Protein AF-H1KVY3-F1 (afdb_monomer)

InterPro domains:
  IPR025948 HTH-like domain [PF13276] (39-94)
  IPR050900 Transposase IS3/IS150/IS904 [PTHR46889] (3-120)

Organism: NCBI:txid882800

Sequence (165 aa):
MSANQADFPVTAMARVLGVSKAGYYAWAGREPSARAVADAALLKRIRTVHLGSRQTYGAPRVHADLREQGERHSRKRIARLMREAGLVGASHRRGGPITTRRDQEVRPAPDLVDRNFAAQAAVVTPTILATVLSALLPSVLAPLRPSLAAAGPRTGVTLRTVQMP

Nearest PDB structures (foldseek):
  4beh-assembly1_B  TM=4.501E-01  e=4.386E+00  Homo sapiens

pLDDT: mean 78.37, std 18.47, range [41.91, 97.62]

Solvent-accessible surface area (backbone atoms only — not comparable to full-atom values): 11207 Å² total; per-residue (Å²): 109,82,92,50,53,88,84,41,60,64,66,58,54,20,61,76,69,74,45,54,60,69,59,51,52,59,58,72,68,52,74,78,50,73,64,54,53,51,49,53,54,50,47,52,54,52,48,53,54,26,56,74,49,72,42,38,44,32,49,76,51,50,47,49,55,38,42,75,72,68,48,85,70,59,59,68,58,51,40,49,52,30,55,78,68,70,57,64,32,66,71,86,78,66,80,68,83,78,85,74,80,81,62,85,86,58,79,74,80,79,69,90,76,73,75,83,80,78,71,81,74,81,76,81,73,74,66,72,64,67,67,65,69,77,77,78,77,86,90,88,83,83,88,81,83,87,82,80,89,81,87,85,89,82,82,87,80,92,86,88,80,86,86,83,134

Mean predicted aligned error: 18.38 Å

Foldseek 3Di:
DVVCVVPDPLCVVCVVVVHDPVRVVCVVPDDDDPVRVVLVVVLVLLVVVCVVVVLQDALVVSQVVCVVVVHDDDSVSSNVSCVVVVRDHDDPPDPPPPPDDDDPPDDPDDDPPPDDPDDPDPPPDPPVVVVVVVPDDDDDDDDDDDDDDDDDDDDDDDDDDDDDD

Radius of gyration: 38.08 Å; Cα contacts (8 Å, |Δi|>4): 65; chains: 1; bounding box: 59×84×84 Å

Structure (mmCIF, N/CA/C/O backbone):
data_AF-H1KVY3-F1
#
_entry.id   AF-H1KVY3-F1
#
loop_
_atom_site.group_PDB
_atom_site.id
_atom_site.type_symbol
_atom_site.label_atom_id
_atom_site.label_alt_id
_atom_site.label_comp_id
_atom_site.label_asym_id
_atom_site.label_entity_id
_atom_site.label_seq_id
_atom_site.pdbx_PDB_ins_code
_atom_site.Cartn_x
_atom_site.Cartn_y
_atom_site.Cartn_z
_atom_site.occupancy
_atom_site.B_iso_or_equiv
_atom_site.auth_seq_id
_atom_site.auth_comp_id
_atom_site.auth_asym_id
_atom_site.auth_atom_id
_atom_site.pdbx_PDB_model_num
ATOM 1 N N . MET A 1 1 ? -18.498 -7.453 9.996 1.00 73.75 1 MET A N 1
ATOM 2 C CA . MET A 1 1 ? -19.681 -6.945 10.726 1.00 73.75 1 MET A CA 1
ATOM 3 C C . MET A 1 1 ? -20.229 -5.653 10.121 1.00 73.75 1 MET A C 1
ATOM 5 O O . MET A 1 1 ? -21.439 -5.585 9.989 1.00 73.75 1 MET A O 1
ATOM 9 N N . SER A 1 2 ? -19.411 -4.673 9.700 1.00 77.06 2 SER A N 1
ATOM 10 C CA . SER A 1 2 ? -19.927 -3.387 9.176 1.00 77.06 2 SER A CA 1
ATOM 11 C C . SER A 1 2 ? -20.862 -3.502 7.962 1.00 77.06 2 SER A C 1
ATOM 13 O O . SER A 1 2 ? -21.802 -2.727 7.866 1.00 77.06 2 SER A O 1
ATOM 15 N N . ALA A 1 3 ? -20.652 -4.478 7.072 1.00 84.12 3 ALA A N 1
ATOM 16 C CA . ALA A 1 3 ? -21.494 -4.673 5.887 1.00 84.12 3 ALA A CA 1
ATOM 17 C C . ALA A 1 3 ? -22.947 -5.084 6.207 1.00 84.12 3 ALA A C 1
ATOM 19 O O . ALA A 1 3 ? -23.842 -4.719 5.463 1.00 84.12 3 ALA A O 1
ATOM 20 N N . ASN A 1 4 ? -23.181 -5.783 7.325 1.00 85.69 4 ASN A N 1
ATOM 21 C CA . ASN A 1 4 ? -24.489 -6.358 7.685 1.00 85.69 4 ASN A CA 1
ATOM 22 C C . ASN A 1 4 ? -25.070 -5.735 8.968 1.00 85.69 4 ASN A C 1
ATOM 24 O O . ASN A 1 4 ? -25.982 -6.285 9.582 1.00 85.69 4 ASN A O 1
ATOM 28 N N . GLN A 1 5 ? -24.509 -4.608 9.423 1.00 81.75 5 GLN A N 1
ATOM 29 C CA . GLN A 1 5 ? -24.946 -3.934 10.652 1.00 81.75 5 GLN A CA 1
ATOM 30 C C . GLN A 1 5 ? -26.325 -3.268 10.523 1.00 81.75 5 GLN A C 1
ATOM 32 O O . GLN A 1 5 ? -26.908 -2.903 11.538 1.00 81.75 5 GLN A O 1
ATOM 37 N N . ALA A 1 6 ? -26.806 -3.081 9.289 1.00 84.94 6 ALA A N 1
ATOM 38 C CA . ALA A 1 6 ? -28.143 -2.571 8.996 1.00 84.94 6 ALA A CA 1
ATOM 39 C C . ALA A 1 6 ? -29.219 -3.655 9.174 1.00 84.94 6 ALA A C 1
ATOM 41 O O . ALA A 1 6 ? -30.315 -3.352 9.633 1.00 84.94 6 ALA A O 1
ATOM 42 N N . ASP A 1 7 ? -28.875 -4.910 8.877 1.00 92.50 7 ASP A N 1
ATOM 43 C CA . ASP A 1 7 ? -29.825 -6.026 8.870 1.00 92.50 7 ASP A CA 1
ATOM 44 C C . ASP A 1 7 ? -29.822 -6.811 10.188 1.00 92.50 7 ASP A C 1
ATOM 46 O O . ASP A 1 7 ? -30.833 -7.397 10.572 1.00 92.50 7 ASP A O 1
ATOM 50 N N . PHE A 1 8 ? -28.695 -6.821 10.914 1.00 90.62 8 PHE A N 1
ATOM 51 C CA . PHE A 1 8 ? -28.542 -7.610 12.137 1.00 90.62 8 PHE A CA 1
ATOM 52 C C . PHE A 1 8 ? -27.944 -6.813 13.298 1.00 90.62 8 PHE A C 1
ATOM 54 O O . PHE A 1 8 ? -26.993 -6.044 13.118 1.00 90.62 8 PHE A O 1
ATOM 61 N N . PRO A 1 9 ? -28.402 -7.060 14.542 1.00 91.94 9 PRO A N 1
ATOM 62 C CA . PRO A 1 9 ? -27.811 -6.429 15.707 1.00 91.94 9 PRO A CA 1
ATOM 63 C C . PRO A 1 9 ? -26.379 -6.935 15.935 1.00 91.94 9 PRO A C 1
ATOM 65 O O . PRO A 1 9 ? -26.100 -8.138 15.917 1.00 91.94 9 PRO A O 1
ATOM 68 N N . VAL A 1 10 ? -25.464 -6.007 16.238 1.00 90.25 10 VAL A N 1
ATOM 69 C CA . VAL A 1 10 ? -24.035 -6.292 16.486 1.00 90.25 10 VAL A CA 1
ATOM 70 C C . VAL A 1 10 ? -23.835 -7.336 17.587 1.00 90.25 10 VAL A C 1
ATOM 72 O O . VAL A 1 10 ? -22.912 -8.138 17.513 1.00 90.25 10 VAL A O 1
ATOM 75 N N . THR A 1 11 ? -24.721 -7.386 18.583 1.00 92.12 11 THR A N 1
ATOM 76 C CA . THR A 1 11 ? -24.711 -8.404 19.645 1.00 92.12 11 THR A CA 1
ATOM 77 C C . THR A 1 11 ? -24.918 -9.823 19.119 1.00 92.12 11 THR A C 1
ATOM 79 O O . THR A 1 11 ? -24.246 -10.737 19.593 1.00 92.12 11 THR A O 1
ATOM 82 N N . ALA A 1 12 ? -25.818 -10.021 18.152 1.00 92.94 12 ALA A N 1
ATOM 83 C CA . ALA A 1 12 ? -26.055 -11.328 17.545 1.00 92.94 12 ALA A CA 1
ATOM 84 C C . ALA A 1 12 ? -24.861 -11.745 16.679 1.00 92.94 12 ALA A C 1
ATOM 86 O O . ALA A 1 12 ? -24.336 -12.842 16.849 1.00 92.94 12 ALA A O 1
ATOM 87 N N . MET A 1 13 ? -24.358 -10.836 15.837 1.00 93.75 13 MET A N 1
ATOM 88 C CA . MET A 1 13 ? -23.168 -11.099 15.021 1.00 93.75 13 MET A CA 1
ATOM 89 C C . MET A 1 13 ? -21.933 -11.409 15.877 1.00 93.75 13 MET A C 1
ATOM 91 O O . MET A 1 13 ? -21.177 -12.319 15.554 1.00 93.75 13 MET A O 1
ATOM 95 N N . ALA A 1 14 ? -21.734 -10.676 16.975 1.00 93.00 14 ALA A N 1
ATOM 96 C CA . ALA A 1 14 ? -20.625 -10.883 17.903 1.00 93.00 14 ALA A CA 1
ATOM 97 C C . ALA A 1 14 ? -20.675 -12.268 18.560 1.00 93.00 14 ALA A C 1
ATOM 99 O O . ALA A 1 14 ? -19.656 -12.953 18.603 1.00 93.00 14 ALA A O 1
ATOM 100 N N . ARG A 1 15 ? -21.867 -12.723 18.973 1.00 92.88 15 ARG A N 1
ATOM 101 C CA . ARG A 1 15 ? -22.067 -14.087 19.488 1.00 92.88 15 ARG A CA 1
ATOM 102 C C . ARG A 1 15 ? -21.739 -15.152 18.443 1.00 92.88 15 ARG A C 1
ATOM 104 O O . ARG A 1 15 ? -21.001 -16.075 18.755 1.00 92.88 15 ARG A O 1
ATOM 111 N N . VAL A 1 16 ? -22.240 -15.003 17.214 1.00 94.56 16 VAL A N 1
ATOM 112 C CA . VAL A 1 16 ? -22.004 -15.969 16.123 1.00 94.56 16 VAL A CA 1
ATOM 113 C C . VAL A 1 16 ? -20.523 -16.043 15.740 1.00 94.56 16 VAL A C 1
ATOM 115 O O . VAL A 1 16 ? -20.003 -17.125 15.498 1.00 94.56 16 VAL A O 1
ATOM 118 N N . LEU A 1 17 ? -19.829 -14.902 15.712 1.00 91.69 17 LEU A N 1
ATOM 119 C CA . LEU A 1 17 ? -18.410 -14.816 15.354 1.00 91.69 17 LEU A CA 1
ATOM 120 C C . LEU A 1 17 ? -17.457 -15.079 16.535 1.00 91.69 17 LEU A C 1
ATOM 122 O O . LEU A 1 17 ? -16.244 -15.013 16.352 1.00 91.69 17 LEU A O 1
ATOM 126 N N . GLY A 1 18 ? -17.976 -15.352 17.738 1.00 94.06 18 GLY A N 1
ATOM 127 C CA . GLY A 1 18 ? -17.166 -15.644 18.925 1.00 94.06 18 GLY A CA 1
ATOM 128 C C . GLY A 1 18 ? -16.349 -14.457 19.453 1.00 94.06 18 GLY A C 1
ATOM 129 O O . GLY A 1 18 ? -15.323 -14.656 20.098 1.00 94.06 18 GLY A O 1
ATOM 130 N N . VAL A 1 19 ? -16.774 -13.218 19.183 1.00 94.25 19 VAL A N 1
ATOM 131 C CA . VAL A 1 19 ? -16.074 -11.989 19.604 1.00 94.25 19 VAL A CA 1
ATOM 132 C C . VAL A 1 19 ? -16.911 -11.249 20.645 1.00 94.25 19 VAL A C 1
ATOM 134 O O . VAL A 1 19 ? -18.138 -11.250 20.586 1.00 94.25 19 VAL A O 1
ATOM 137 N N . SER A 1 20 ? -16.283 -10.563 21.601 1.00 93.69 20 SER A N 1
ATOM 138 C CA . SER A 1 20 ? -17.035 -9.722 22.538 1.00 93.69 20 SER A CA 1
ATOM 139 C C . SER A 1 20 ? -17.529 -8.436 21.860 1.00 93.69 20 SER A C 1
ATOM 141 O O . SER A 1 20 ? -16.832 -7.837 21.037 1.00 93.69 20 SER A O 1
ATOM 143 N N . LYS A 1 21 ? -18.724 -7.958 22.244 1.00 91.44 21 LYS A N 1
ATOM 144 C CA . LYS A 1 21 ? -19.268 -6.669 21.768 1.00 91.44 21 LYS A CA 1
ATOM 145 C C . LYS A 1 21 ? -18.294 -5.520 22.057 1.00 91.44 21 LYS A C 1
ATOM 147 O O . LYS A 1 21 ? -18.035 -4.698 21.185 1.00 91.44 21 LYS A O 1
ATOM 152 N N . ALA A 1 22 ? -17.747 -5.484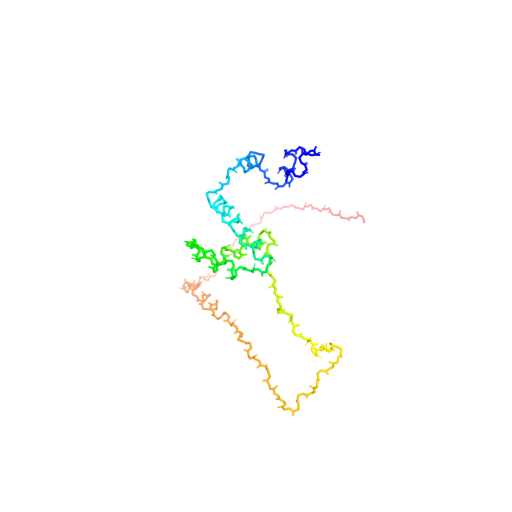 23.272 1.00 90.88 22 ALA A N 1
ATOM 153 C CA . ALA A 1 22 ? -16.779 -4.472 23.685 1.00 90.88 22 ALA A CA 1
ATOM 154 C C . ALA A 1 22 ? -15.491 -4.534 22.846 1.00 90.88 22 ALA A C 1
ATOM 156 O O . ALA A 1 22 ? -15.009 -3.497 22.404 1.00 90.88 22 ALA A O 1
ATOM 157 N N . GLY A 1 23 ? -14.984 -5.738 22.552 1.00 91.25 23 GLY A N 1
ATOM 158 C CA . GLY A 1 23 ? -13.810 -5.931 21.699 1.00 91.25 23 GLY A CA 1
ATOM 159 C C . GLY A 1 23 ? -14.037 -5.461 20.263 1.00 91.25 23 GLY A C 1
ATOM 160 O O . GLY A 1 23 ? -13.162 -4.812 19.694 1.00 91.25 23 GLY A O 1
ATOM 161 N N . TYR A 1 24 ? -15.228 -5.707 19.703 1.00 90.81 24 TYR A N 1
ATOM 162 C CA . TYR A 1 24 ? -15.592 -5.194 18.381 1.00 90.81 24 TYR A CA 1
ATOM 163 C C . TYR A 1 24 ? -15.536 -3.665 18.324 1.00 90.81 24 TYR A C 1
ATOM 165 O O . TYR A 1 24 ? -14.876 -3.125 17.443 1.00 90.81 24 TYR A O 1
ATOM 173 N N . TYR A 1 25 ? -16.177 -2.963 19.264 1.00 91.50 25 TYR A N 1
ATOM 174 C CA . TYR A 1 25 ? -16.170 -1.495 19.260 1.00 91.50 25 TYR A CA 1
ATOM 175 C C . TYR A 1 25 ? -14.795 -0.907 19.589 1.00 91.50 25 TYR A C 1
ATOM 177 O O . TYR A 1 25 ? -14.397 0.074 18.965 1.00 91.50 25 TYR A O 1
ATOM 185 N N . ALA A 1 26 ? -14.0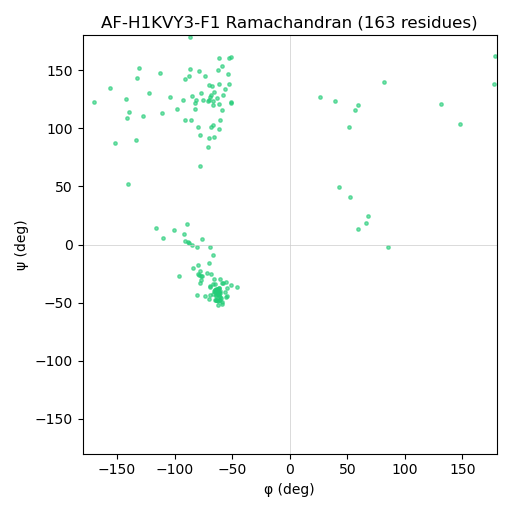39 -1.529 20.500 1.00 90.56 26 ALA A N 1
ATOM 186 C CA . ALA A 1 26 ? -12.669 -1.120 20.802 1.00 90.56 26 ALA A CA 1
ATOM 187 C C . ALA A 1 26 ? -11.747 -1.246 19.577 1.00 90.56 26 ALA A C 1
ATOM 189 O O . ALA A 1 26 ? -10.880 -0.405 19.358 1.00 90.56 26 ALA A O 1
ATOM 190 N N . TRP A 1 27 ? -11.941 -2.285 18.763 1.00 90.94 27 TRP A N 1
ATOM 191 C CA . TRP A 1 27 ? -11.234 -2.448 17.496 1.00 90.94 27 TRP A CA 1
ATOM 192 C C . TRP A 1 27 ? -11.741 -1.480 16.418 1.00 90.94 27 TRP A C 1
ATOM 194 O O . TRP A 1 27 ? -10.929 -0.860 15.737 1.00 90.94 27 TRP A O 1
ATOM 204 N N . ALA A 1 28 ? -13.060 -1.322 16.281 1.00 88.81 28 ALA A N 1
ATOM 205 C CA . ALA A 1 28 ? -13.680 -0.511 15.234 1.00 88.81 28 ALA A CA 1
ATOM 206 C C . ALA A 1 28 ? -13.378 0.988 15.377 1.00 88.81 28 ALA A C 1
ATOM 208 O O . ALA A 1 28 ? -13.239 1.677 14.372 1.00 88.81 28 ALA A O 1
ATOM 209 N N . GLY A 1 29 ? -13.262 1.487 16.611 1.00 85.88 29 GLY A N 1
ATOM 210 C CA . GLY A 1 29 ? -12.886 2.874 16.897 1.00 85.88 29 GLY A CA 1
ATOM 211 C C . GLY A 1 29 ? -11.378 3.113 16.997 1.00 85.88 29 GLY A C 1
ATOM 212 O O . GLY A 1 29 ? -10.966 4.222 17.324 1.00 85.88 29 GLY A O 1
ATOM 213 N N . ARG A 1 30 ? -10.538 2.092 16.777 1.00 89.19 30 ARG A N 1
ATOM 214 C CA . ARG A 1 30 ? -9.089 2.226 16.940 1.00 89.19 30 ARG A CA 1
ATOM 215 C C . ARG A 1 30 ? -8.513 3.103 15.835 1.00 89.19 30 ARG A C 1
ATOM 217 O O . ARG A 1 30 ? -8.648 2.787 14.654 1.00 89.19 30 ARG A O 1
ATOM 224 N N . GLU A 1 31 ? -7.808 4.160 16.227 1.00 89.75 31 GLU A N 1
ATOM 225 C CA . GLU A 1 31 ? -7.126 5.011 15.260 1.00 89.75 31 GLU A CA 1
ATOM 226 C C . GLU A 1 31 ? -6.052 4.243 14.470 1.00 89.75 31 GLU A C 1
ATOM 228 O O . GLU A 1 31 ? -5.443 3.288 14.979 1.00 89.75 31 GLU A O 1
ATOM 233 N N . PRO A 1 32 ? -5.788 4.651 13.215 1.00 89.88 32 PRO A N 1
ATOM 234 C CA . PRO A 1 32 ? -4.716 4.073 12.425 1.00 89.88 32 PRO A CA 1
ATOM 235 C C . PRO A 1 32 ? -3.375 4.192 13.152 1.00 89.88 32 PRO A C 1
ATOM 237 O O . PRO A 1 32 ? -2.995 5.256 13.633 1.00 89.88 32 PRO A O 1
ATOM 240 N N . SER A 1 33 ? -2.609 3.101 13.181 1.00 94.06 33 SER A N 1
ATOM 241 C CA . SER A 1 33 ? -1.246 3.148 13.722 1.00 94.06 33 SER A CA 1
ATOM 242 C C . SER A 1 33 ? -0.381 4.166 12.966 1.00 94.06 33 SER A C 1
ATOM 244 O O . SER A 1 33 ? -0.561 4.368 11.762 1.00 94.06 33 SER A O 1
ATOM 246 N N . ALA A 1 34 ? 0.644 4.721 13.621 1.00 93.81 34 ALA A N 1
ATOM 247 C CA . ALA A 1 34 ? 1.611 5.621 12.978 1.00 93.81 34 ALA A CA 1
ATOM 248 C C . ALA A 1 34 ? 2.200 5.032 11.678 1.00 93.81 34 ALA A C 1
ATOM 250 O O . ALA A 1 34 ? 2.425 5.737 10.694 1.00 93.81 34 ALA A O 1
ATOM 251 N N . ARG A 1 35 ? 2.388 3.706 11.638 1.00 93.75 35 ARG A N 1
ATOM 252 C CA . ARG A 1 35 ? 2.842 2.992 10.441 1.00 93.75 35 ARG A CA 1
ATOM 253 C C . ARG A 1 35 ? 1.810 3.024 9.315 1.00 93.75 35 ARG A C 1
ATOM 255 O O . ARG A 1 35 ? 2.198 3.227 8.170 1.00 93.75 35 ARG A O 1
ATOM 262 N N . ALA A 1 36 ? 0.529 2.836 9.632 1.00 93.25 36 ALA A N 1
ATOM 263 C CA . ALA A 1 36 ? -0.558 2.910 8.658 1.00 93.25 36 ALA A CA 1
ATOM 264 C C . ALA A 1 36 ? -0.696 4.328 8.083 1.00 93.25 36 ALA A C 1
ATOM 266 O O . ALA A 1 36 ? -0.860 4.480 6.875 1.00 93.25 36 ALA A O 1
ATOM 267 N N . VAL A 1 37 ? -0.535 5.360 8.916 1.00 95.56 37 VAL A N 1
ATOM 268 C CA . VAL A 1 37 ? -0.511 6.762 8.467 1.00 95.56 37 VAL A CA 1
ATOM 269 C C . VAL A 1 37 ? 0.664 7.012 7.517 1.00 95.56 37 VAL A C 1
ATOM 271 O O . VAL A 1 37 ? 0.475 7.539 6.419 1.00 95.56 37 VAL A O 1
ATOM 274 N N . ALA A 1 38 ? 1.871 6.573 7.887 1.00 95.12 38 ALA A N 1
ATOM 275 C CA . ALA A 1 38 ? 3.055 6.711 7.039 1.00 95.12 38 ALA A CA 1
ATOM 276 C C . ALA A 1 38 ? 2.934 5.924 5.721 1.00 95.12 38 ALA A C 1
ATOM 278 O O . ALA A 1 38 ? 3.352 6.402 4.669 1.00 95.12 38 ALA A O 1
ATOM 279 N N . ASP A 1 39 ? 2.360 4.720 5.761 1.00 96.25 39 ASP A N 1
ATOM 280 C CA . ASP A 1 39 ? 2.094 3.910 4.571 1.00 96.25 39 ASP A CA 1
ATOM 281 C C . ASP A 1 39 ? 1.058 4.572 3.654 1.00 96.25 39 ASP A C 1
ATOM 283 O O . ASP A 1 39 ? 1.246 4.577 2.439 1.00 96.25 39 ASP A O 1
ATOM 287 N N . ALA A 1 40 ? 0.011 5.188 4.209 1.00 95.88 40 ALA A N 1
ATOM 288 C CA . ALA A 1 40 ? -0.977 5.937 3.437 1.00 95.88 40 ALA A CA 1
ATOM 289 C C . ALA A 1 40 ? -0.362 7.177 2.765 1.00 95.88 40 ALA A C 1
ATOM 291 O O . ALA A 1 40 ? -0.658 7.456 1.600 1.00 95.88 40 ALA A O 1
ATOM 292 N N . ALA A 1 41 ? 0.521 7.900 3.462 1.00 96.25 41 ALA A N 1
ATOM 293 C CA . ALA A 1 41 ? 1.260 9.027 2.895 1.00 96.25 41 ALA A CA 1
ATOM 294 C C . ALA A 1 41 ? 2.183 8.580 1.747 1.00 96.25 41 ALA A C 1
ATOM 296 O O . ALA A 1 41 ? 2.117 9.132 0.647 1.00 96.25 41 ALA A O 1
ATOM 297 N N . LEU A 1 42 ? 2.964 7.516 1.958 1.00 96.38 42 LEU A N 1
ATOM 298 C CA . LEU A 1 42 ? 3.820 6.934 0.923 1.00 96.38 42 LEU A CA 1
ATOM 299 C C . LEU A 1 42 ? 3.002 6.431 -0.276 1.00 96.38 42 LEU A C 1
ATOM 301 O O . LEU A 1 42 ? 3.378 6.643 -1.428 1.00 96.38 42 LEU A O 1
ATOM 305 N N . LEU A 1 43 ? 1.852 5.803 -0.033 1.00 97.00 43 LEU A N 1
ATOM 306 C CA . LEU A 1 43 ? 0.982 5.322 -1.101 1.00 97.00 43 LEU A CA 1
ATOM 307 C C . LEU A 1 43 ? 0.468 6.468 -1.985 1.00 97.00 43 LEU A C 1
ATOM 309 O O . LEU A 1 43 ? 0.385 6.298 -3.203 1.00 97.00 43 LEU A O 1
ATOM 313 N N . LYS A 1 44 ? 0.167 7.642 -1.412 1.00 96.88 44 LYS A N 1
ATOM 314 C CA . LYS A 1 44 ? -0.186 8.835 -2.201 1.00 96.88 44 LYS A CA 1
ATOM 315 C C . LYS A 1 44 ? 0.950 9.222 -3.147 1.00 96.88 44 LYS A C 1
ATOM 317 O O . LYS A 1 44 ? 0.698 9.413 -4.333 1.00 96.88 44 LYS A O 1
ATOM 322 N N . ARG A 1 45 ? 2.195 9.248 -2.663 1.00 96.12 45 ARG A N 1
ATOM 323 C CA . ARG A 1 45 ? 3.365 9.565 -3.497 1.00 96.12 45 ARG A CA 1
ATOM 324 C C . ARG A 1 45 ? 3.587 8.530 -4.602 1.00 96.12 45 ARG A C 1
ATOM 326 O O . ARG A 1 45 ? 3.776 8.896 -5.760 1.00 96.12 45 ARG A O 1
ATOM 333 N N . ILE A 1 46 ? 3.477 7.243 -4.268 1.00 96.12 46 ILE A N 1
ATOM 334 C CA . ILE A 1 46 ? 3.537 6.134 -5.233 1.00 96.12 46 ILE A CA 1
ATOM 335 C C . ILE A 1 46 ? 2.499 6.328 -6.347 1.00 96.12 46 ILE A C 1
ATOM 337 O O . ILE A 1 46 ? 2.831 6.156 -7.519 1.00 96.12 46 ILE A O 1
ATOM 341 N N . ARG A 1 47 ? 1.260 6.715 -6.009 1.00 96.44 47 ARG A N 1
ATOM 342 C CA . ARG A 1 47 ? 0.205 6.992 -6.998 1.00 96.44 47 ARG A CA 1
ATOM 343 C C . ARG A 1 47 ? 0.565 8.158 -7.911 1.00 96.44 47 ARG A C 1
ATOM 345 O O . ARG A 1 47 ? 0.367 8.038 -9.114 1.00 96.44 47 ARG A O 1
ATOM 352 N N . THR A 1 48 ? 1.123 9.242 -7.373 1.00 95.81 48 THR A N 1
ATOM 353 C CA . THR A 1 48 ? 1.574 10.392 -8.174 1.00 95.81 48 THR A CA 1
ATOM 354 C C . THR A 1 48 ? 2.625 9.979 -9.203 1.00 95.81 48 THR A C 1
ATOM 356 O O . THR A 1 48 ? 2.470 10.271 -10.386 1.00 95.81 48 THR A O 1
ATOM 359 N N . VAL A 1 49 ? 3.654 9.239 -8.780 1.00 95.06 49 VAL A N 1
ATOM 360 C CA . VAL A 1 49 ? 4.720 8.751 -9.674 1.00 95.06 49 VAL A CA 1
ATOM 361 C C . VAL A 1 49 ? 4.171 7.769 -10.717 1.00 95.06 49 VAL A C 1
ATOM 363 O O . VAL A 1 49 ? 4.483 7.853 -11.907 1.00 95.06 49 VAL A O 1
ATOM 366 N N . HIS A 1 50 ? 3.307 6.846 -10.295 1.00 95.25 50 HIS A N 1
ATOM 367 C CA . HIS A 1 50 ? 2.700 5.862 -11.188 1.00 95.25 50 HIS A CA 1
ATOM 368 C C . HIS A 1 50 ? 1.776 6.510 -12.232 1.00 95.25 50 HIS A C 1
ATOM 370 O O . HIS A 1 50 ? 1.789 6.120 -13.398 1.00 95.25 50 HIS A O 1
ATOM 376 N N . LEU A 1 51 ? 1.012 7.537 -11.850 1.00 93.94 51 LEU A N 1
ATOM 377 C CA . LEU A 1 51 ? 0.163 8.283 -12.775 1.00 93.94 51 LEU A CA 1
ATOM 378 C C . LEU A 1 51 ? 0.995 9.125 -13.754 1.00 93.94 51 LEU A C 1
ATOM 380 O O . LEU A 1 51 ? 0.731 9.093 -14.953 1.00 93.94 51 LEU A O 1
ATOM 384 N N . GLY A 1 52 ? 2.041 9.805 -13.270 1.00 93.50 52 GLY A N 1
ATOM 385 C CA . GLY A 1 52 ? 2.950 10.593 -14.115 1.00 93.50 52 GLY A CA 1
ATOM 386 C C . GLY A 1 52 ? 3.678 9.756 -15.173 1.00 93.50 52 GLY A C 1
ATOM 387 O O . GLY A 1 52 ? 3.939 10.222 -16.277 1.00 93.50 52 GLY A O 1
ATOM 388 N N . SER A 1 53 ? 3.918 8.477 -14.881 1.00 89.94 53 SER A N 1
ATOM 389 C CA . SER A 1 53 ? 4.504 7.504 -15.811 1.00 89.94 53 SER A CA 1
ATOM 390 C C . SER A 1 53 ? 3.467 6.762 -16.671 1.00 89.94 53 SER A C 1
ATOM 392 O O . SER A 1 53 ? 3.775 5.707 -17.234 1.00 89.94 53 SER A O 1
ATOM 394 N N . ARG A 1 54 ? 2.231 7.280 -16.782 1.00 91.44 54 ARG A N 1
ATOM 395 C CA . ARG A 1 54 ? 1.124 6.666 -17.545 1.00 91.44 54 ARG A CA 1
ATOM 396 C C . ARG A 1 54 ? 0.890 5.202 -17.161 1.00 91.44 54 ARG A C 1
ATOM 398 O O . ARG A 1 54 ? 0.735 4.344 -18.023 1.00 91.44 54 ARG A O 1
ATOM 405 N N . GLN A 1 55 ? 0.966 4.903 -15.863 1.00 91.31 55 GLN A N 1
ATOM 406 C CA . GLN A 1 55 ? 0.778 3.565 -15.286 1.00 91.31 55 GLN A CA 1
ATOM 407 C C . GLN A 1 55 ? 1.763 2.496 -15.799 1.00 91.31 55 GLN A C 1
ATOM 409 O O . GLN A 1 55 ? 1.620 1.302 -15.546 1.00 91.31 55 GLN A O 1
ATOM 414 N N . THR A 1 56 ? 2.831 2.906 -16.485 1.00 91.38 56 THR A N 1
ATOM 415 C CA . THR A 1 56 ? 3.819 1.974 -17.040 1.00 91.38 56 THR A CA 1
ATOM 416 C C . THR A 1 56 ? 4.756 1.461 -15.946 1.00 91.38 56 THR A C 1
ATOM 418 O O . THR A 1 56 ? 5.259 0.339 -16.013 1.00 91.38 56 THR A O 1
ATOM 421 N N . TYR A 1 57 ? 5.023 2.264 -14.915 1.00 94.44 57 TYR A N 1
ATOM 422 C CA . TYR A 1 57 ? 6.044 1.935 -13.925 1.00 94.44 57 TYR A CA 1
ATOM 423 C C . TYR A 1 57 ? 5.528 0.959 -12.872 1.00 94.44 57 TYR A C 1
ATOM 425 O O . TYR A 1 57 ? 4.555 1.222 -12.169 1.00 94.44 57 TYR A O 1
ATOM 433 N N . GLY A 1 58 ? 6.238 -0.160 -12.722 1.00 92.75 58 GLY A N 1
ATOM 434 C CA . GLY A 1 58 ? 6.082 -1.064 -11.585 1.00 92.75 58 GLY A CA 1
ATOM 435 C C . GLY A 1 58 ? 6.948 -0.651 -10.392 1.00 92.75 58 GLY A C 1
ATOM 436 O O . GLY A 1 58 ? 7.776 0.258 -10.486 1.00 92.75 58 GLY A O 1
ATOM 437 N N . ALA A 1 59 ? 6.849 -1.411 -9.299 1.00 94.38 59 ALA A N 1
ATOM 438 C CA . ALA A 1 59 ? 7.631 -1.203 -8.074 1.00 94.38 59 ALA A CA 1
ATOM 439 C C . ALA A 1 59 ? 9.145 -0.957 -8.267 1.00 94.38 59 ALA A C 1
ATOM 441 O O . ALA A 1 59 ? 9.697 -0.148 -7.523 1.00 94.38 59 ALA A O 1
ATOM 442 N N . PRO A 1 60 ? 9.843 -1.592 -9.236 1.00 93.94 60 PRO A N 1
ATOM 443 C CA . PRO A 1 60 ? 11.257 -1.318 -9.481 1.00 93.94 60 PRO A CA 1
ATOM 444 C C . PRO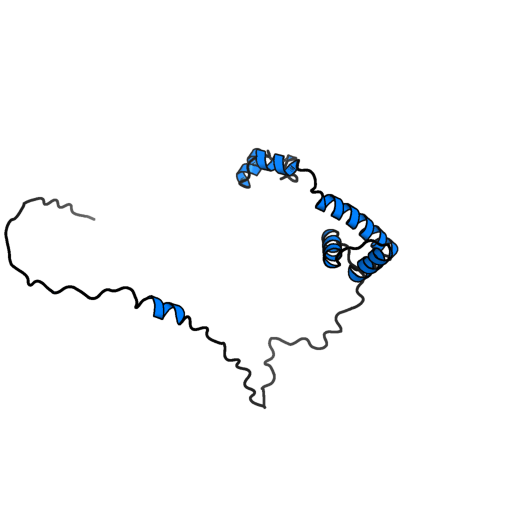 A 1 60 ? 11.546 0.125 -9.890 1.00 93.94 60 PRO A C 1
ATOM 446 O O . PRO A 1 60 ? 12.503 0.710 -9.391 1.00 93.94 60 PRO A O 1
ATOM 449 N N . ARG A 1 61 ? 10.728 0.664 -10.802 1.00 95.06 61 ARG A N 1
ATOM 450 C CA . ARG A 1 61 ? 10.910 1.993 -11.391 1.00 95.06 61 ARG A CA 1
ATOM 451 C C . ARG A 1 61 ? 10.394 3.073 -10.451 1.00 95.06 61 ARG A C 1
ATOM 453 O O . ARG A 1 61 ? 11.128 3.996 -10.152 1.00 95.06 61 ARG A O 1
ATOM 460 N N . VAL A 1 62 ? 9.225 2.856 -9.841 1.00 95.38 62 VAL A N 1
ATOM 461 C CA . VAL A 1 62 ? 8.699 3.756 -8.800 1.00 95.38 62 VAL A CA 1
ATOM 462 C C . VAL A 1 62 ? 9.694 3.924 -7.645 1.00 95.38 62 VAL A C 1
ATOM 464 O O . VAL A 1 62 ? 9.893 5.027 -7.157 1.00 95.38 62 VAL A O 1
ATOM 467 N N . HIS A 1 63 ? 10.361 2.849 -7.211 1.00 96.56 63 HIS A N 1
ATOM 468 C CA . HIS A 1 63 ? 11.409 2.951 -6.191 1.00 96.56 63 HIS A CA 1
ATOM 469 C C . HIS A 1 63 ? 12.607 3.800 -6.643 1.00 96.56 63 HIS A C 1
ATOM 471 O O . HIS A 1 63 ? 13.189 4.498 -5.817 1.00 96.56 63 HIS A O 1
ATOM 477 N N . ALA A 1 64 ? 13.013 3.704 -7.912 1.00 95.50 64 ALA A N 1
ATOM 478 C CA . ALA A 1 64 ? 14.113 4.506 -8.441 1.00 95.50 64 ALA A CA 1
ATOM 479 C C . ALA A 1 64 ? 13.745 5.997 -8.443 1.00 95.50 64 ALA A C 1
ATOM 481 O O . ALA A 1 64 ? 14.491 6.785 -7.870 1.00 95.50 64 ALA A O 1
ATOM 482 N N . ASP A 1 65 ? 12.560 6.342 -8.948 1.00 95.19 65 ASP A N 1
ATOM 483 C CA . ASP A 1 65 ? 12.061 7.721 -8.987 1.00 95.19 65 ASP A CA 1
ATOM 484 C C . ASP A 1 65 ? 11.930 8.327 -7.581 1.00 95.19 65 ASP A C 1
ATOM 486 O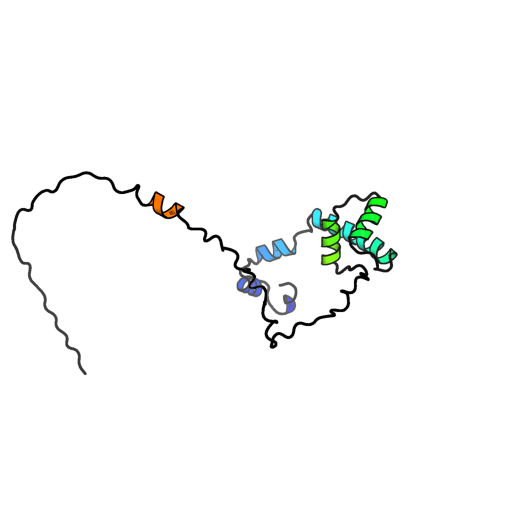 O . ASP A 1 65 ? 12.364 9.448 -7.334 1.00 95.19 65 ASP A O 1
ATOM 490 N N . LEU A 1 66 ? 11.369 7.580 -6.621 1.00 95.25 66 LEU A N 1
ATOM 491 C CA . LEU A 1 66 ? 11.259 8.050 -5.233 1.00 95.25 66 LEU A CA 1
ATOM 492 C C . LEU A 1 66 ? 12.636 8.287 -4.605 1.00 95.25 66 LEU A C 1
ATOM 494 O O . LEU A 1 66 ? 12.837 9.261 -3.885 1.00 95.25 66 LEU A O 1
ATOM 498 N N . ARG A 1 67 ? 13.606 7.420 -4.909 1.00 95.81 67 ARG A N 1
ATOM 499 C CA . ARG A 1 67 ? 14.975 7.559 -4.412 1.00 95.81 67 ARG A CA 1
ATOM 500 C C . ARG A 1 67 ? 15.693 8.761 -5.029 1.00 95.81 67 ARG A C 1
ATOM 502 O O . ARG A 1 67 ? 16.473 9.397 -4.326 1.00 95.81 67 ARG A O 1
ATOM 509 N N . GLU A 1 68 ? 15.441 9.065 -6.298 1.00 94.00 68 GLU A N 1
ATOM 510 C CA . GLU A 1 68 ? 15.943 10.269 -6.973 1.00 94.00 68 GLU A CA 1
ATOM 511 C C . GLU A 1 68 ? 15.355 11.547 -6.359 1.00 94.00 68 GLU A C 1
ATOM 513 O O . GLU A 1 68 ? 16.059 12.534 -6.179 1.00 94.00 68 GLU A O 1
ATOM 518 N N . GLN A 1 69 ? 14.102 11.487 -5.907 1.00 92.81 69 GLN A N 1
ATOM 519 C CA . GLN A 1 69 ? 13.428 12.565 -5.174 1.00 92.81 69 GLN A CA 1
ATOM 520 C C . GLN A 1 69 ? 13.873 12.691 -3.703 1.00 92.81 69 GLN A C 1
ATOM 522 O O . GLN A 1 69 ? 13.317 13.493 -2.957 1.00 92.81 69 GLN A O 1
ATOM 527 N N . GLY A 1 70 ? 14.859 11.901 -3.264 1.00 93.75 70 GLY A N 1
ATOM 528 C CA . GLY A 1 70 ? 15.391 11.924 -1.899 1.00 93.75 70 GLY A CA 1
ATOM 529 C C . GLY A 1 70 ? 14.625 11.061 -0.888 1.00 93.75 70 GLY A C 1
ATOM 530 O O . GLY A 1 70 ? 15.062 10.927 0.256 1.00 93.75 70 GLY A O 1
ATOM 531 N N . GLU A 1 71 ? 13.533 10.404 -1.286 1.00 92.19 71 GLU A N 1
ATOM 532 C CA . GLU A 1 71 ? 12.746 9.534 -0.410 1.00 92.19 71 GLU A CA 1
ATOM 533 C C . GLU A 1 71 ? 13.325 8.111 -0.377 1.00 92.19 71 GLU A C 1
ATOM 535 O O . GLU A 1 71 ? 13.208 7.316 -1.316 1.00 92.19 71 GLU A O 1
ATOM 540 N N . ARG A 1 72 ? 13.958 7.741 0.743 1.00 94.12 72 ARG A N 1
ATOM 541 C CA . ARG A 1 72 ? 14.536 6.400 0.918 1.00 94.12 72 ARG A CA 1
ATOM 542 C C . ARG A 1 72 ? 13.540 5.432 1.548 1.00 94.12 72 ARG A C 1
ATOM 544 O O . ARG A 1 72 ? 13.291 5.445 2.753 1.00 94.12 72 ARG A O 1
ATOM 551 N N . HIS A 1 73 ? 13.038 4.506 0.736 1.00 95.25 73 HIS A N 1
ATOM 552 C CA . HIS A 1 73 ? 12.167 3.420 1.182 1.00 95.25 73 HIS A CA 1
ATOM 553 C C . HIS A 1 73 ? 12.627 2.067 0.656 1.00 95.25 73 HIS A C 1
ATOM 555 O O . HIS A 1 73 ? 13.226 1.961 -0.409 1.00 95.25 73 HIS A O 1
ATOM 561 N N . SER A 1 74 ? 12.328 0.996 1.394 1.00 96.06 74 SER A N 1
ATOM 562 C CA . SER A 1 74 ? 12.664 -0.345 0.925 1.00 96.06 74 SER A CA 1
ATOM 563 C C . SER A 1 74 ? 11.789 -0.733 -0.267 1.00 96.06 74 SER A C 1
ATOM 565 O O . SER A 1 74 ? 10.565 -0.570 -0.263 1.00 96.06 74 SER A O 1
ATOM 567 N N . ARG A 1 75 ? 12.408 -1.339 -1.282 1.00 96.06 75 ARG A N 1
ATOM 568 C CA . ARG A 1 75 ? 11.702 -1.842 -2.467 1.00 96.06 75 ARG A CA 1
ATOM 569 C C . ARG A 1 75 ? 10.551 -2.794 -2.117 1.00 96.06 75 ARG A C 1
ATOM 571 O O . ARG A 1 75 ? 9.502 -2.742 -2.752 1.00 96.06 75 ARG A O 1
ATOM 578 N N . LYS A 1 76 ? 10.720 -3.644 -1.093 1.00 96.88 76 LYS A N 1
ATOM 579 C CA . LYS A 1 76 ? 9.665 -4.561 -0.623 1.00 96.88 76 LYS A CA 1
ATOM 580 C C . LYS A 1 76 ? 8.449 -3.811 -0.069 1.00 96.88 76 LYS A C 1
ATOM 582 O O . LYS A 1 76 ? 7.327 -4.236 -0.324 1.00 96.88 76 LYS A O 1
ATOM 587 N N . ARG A 1 77 ? 8.653 -2.694 0.644 1.00 97.19 77 ARG A N 1
ATOM 588 C CA . ARG A 1 77 ? 7.557 -1.859 1.164 1.00 97.19 77 ARG A CA 1
ATOM 589 C C . ARG A 1 77 ? 6.748 -1.252 0.022 1.00 97.19 77 ARG A C 1
ATOM 591 O O . ARG A 1 77 ? 5.533 -1.384 0.026 1.00 97.19 77 ARG A O 1
ATOM 598 N N . ILE A 1 78 ? 7.420 -0.678 -0.975 1.00 96.62 78 ILE A N 1
ATOM 599 C CA . ILE A 1 78 ? 6.765 -0.112 -2.165 1.00 96.62 78 ILE A CA 1
ATOM 600 C C . ILE A 1 78 ? 5.993 -1.197 -2.918 1.00 96.62 78 ILE A C 1
ATOM 602 O O . ILE A 1 78 ? 4.821 -1.015 -3.222 1.00 96.62 78 ILE A O 1
ATOM 606 N N . ALA A 1 79 ? 6.615 -2.354 -3.165 1.00 96.56 79 ALA A N 1
ATOM 607 C CA . ALA A 1 79 ? 5.963 -3.463 -3.859 1.00 96.56 79 ALA A CA 1
ATOM 608 C C . ALA A 1 79 ? 4.717 -3.976 -3.120 1.00 96.56 79 ALA A C 1
ATOM 610 O O . ALA A 1 79 ? 3.710 -4.276 -3.758 1.00 96.56 79 ALA A O 1
ATOM 611 N N . ARG A 1 80 ? 4.772 -4.057 -1.784 1.00 97.62 80 ARG A N 1
ATOM 612 C CA . ARG A 1 80 ? 3.617 -4.409 -0.953 1.00 97.62 80 ARG A CA 1
ATOM 613 C C . ARG A 1 80 ? 2.496 -3.376 -1.097 1.00 97.62 80 ARG A C 1
ATOM 615 O O . ARG A 1 80 ? 1.382 -3.767 -1.420 1.00 97.62 80 ARG A O 1
ATOM 622 N N . LEU A 1 81 ? 2.797 -2.087 -0.924 1.00 97.19 81 LEU A N 1
ATOM 623 C CA . LEU A 1 81 ? 1.799 -1.013 -1.015 1.00 97.19 81 LEU A CA 1
ATOM 624 C C . LEU A 1 81 ? 1.175 -0.910 -2.411 1.00 97.19 81 LEU A C 1
ATOM 626 O O . LEU A 1 81 ? -0.030 -0.720 -2.534 1.00 97.19 81 LEU A O 1
ATOM 630 N N . MET A 1 82 ? 1.968 -1.089 -3.471 1.00 96.50 82 MET A N 1
ATOM 631 C CA . MET A 1 82 ? 1.444 -1.147 -4.837 1.00 96.50 82 MET A CA 1
ATOM 632 C C . MET A 1 82 ? 0.478 -2.318 -5.019 1.00 96.50 82 MET A C 1
ATOM 634 O O . MET A 1 82 ? -0.585 -2.131 -5.599 1.00 96.50 82 MET A O 1
ATOM 638 N N . 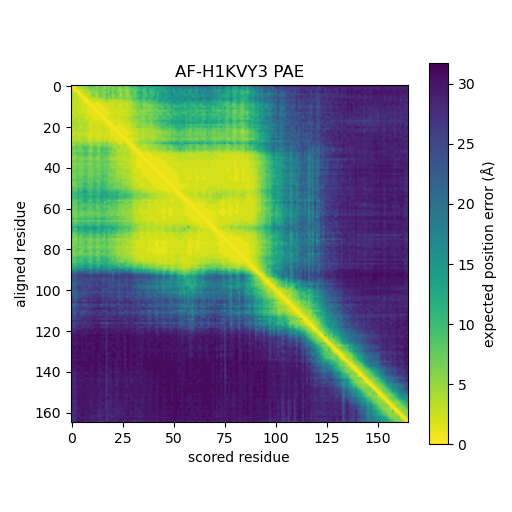ARG A 1 83 ? 0.807 -3.503 -4.485 1.00 96.25 83 ARG A N 1
ATOM 639 C CA . ARG A 1 83 ? -0.067 -4.681 -4.554 1.00 96.25 83 ARG A CA 1
ATOM 640 C C . ARG A 1 83 ? -1.376 -4.473 -3.795 1.00 96.25 83 ARG A C 1
ATOM 642 O O . ARG A 1 83 ? -2.429 -4.755 -4.348 1.00 96.25 83 ARG A O 1
ATOM 649 N N . GLU A 1 84 ? -1.306 -3.970 -2.563 1.00 96.06 84 GLU A N 1
ATOM 650 C CA . GLU A 1 84 ? -2.485 -3.658 -1.740 1.00 96.06 84 GLU A CA 1
ATOM 651 C C . GLU A 1 84 ? -3.403 -2.632 -2.424 1.00 96.06 84 GLU A C 1
ATOM 653 O O . GLU A 1 84 ? -4.620 -2.712 -2.301 1.00 96.06 84 GLU A O 1
ATOM 658 N N . ALA A 1 85 ? -2.830 -1.700 -3.190 1.00 94.50 85 ALA A N 1
ATOM 659 C CA . ALA A 1 85 ? -3.571 -0.687 -3.935 1.00 94.50 85 ALA A CA 1
ATOM 660 C C . ALA A 1 85 ? -3.945 -1.087 -5.374 1.00 94.50 85 ALA A C 1
ATOM 662 O O . ALA A 1 85 ? -4.482 -0.250 -6.098 1.00 94.50 85 ALA A O 1
ATOM 663 N N . GLY A 1 86 ? -3.633 -2.312 -5.814 1.00 94.00 86 GLY A N 1
ATOM 664 C CA . GLY A 1 86 ? -3.911 -2.777 -7.178 1.00 94.00 86 GLY A CA 1
ATOM 665 C C . GLY A 1 86 ? -3.113 -2.064 -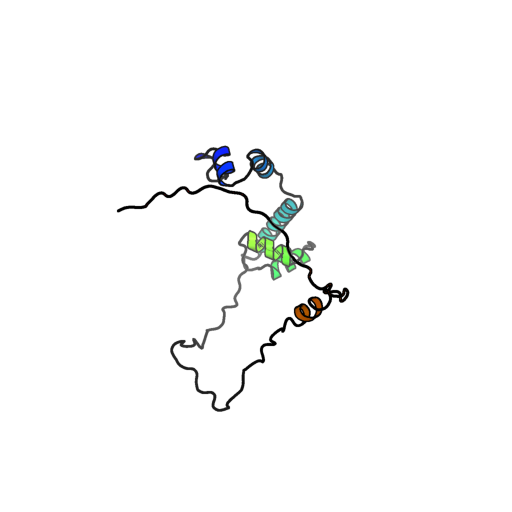8.280 1.00 94.00 86 GLY A C 1
ATOM 666 O O . GLY A 1 86 ? -3.501 -2.106 -9.442 1.00 94.00 86 GLY A O 1
ATOM 667 N N . LEU A 1 87 ? -2.004 -1.399 -7.942 1.00 93.06 87 LEU A N 1
ATOM 668 C CA . LEU A 1 87 ? -1.152 -0.694 -8.901 1.00 93.06 87 LEU A CA 1
ATOM 669 C C . LEU A 1 87 ? -0.192 -1.678 -9.571 1.00 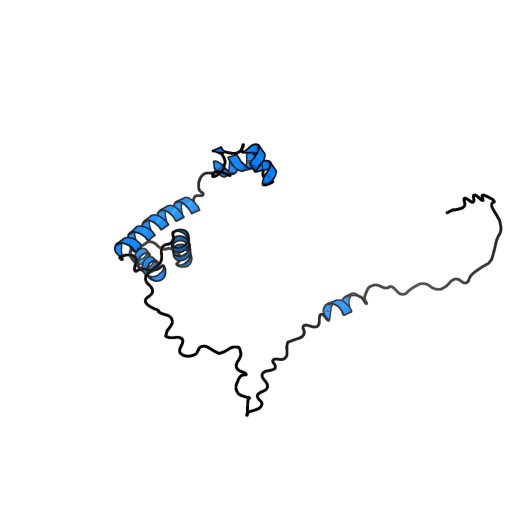93.06 87 LEU A C 1
ATOM 671 O O . LEU A 1 87 ? 0.684 -2.259 -8.922 1.00 93.06 87 LEU A O 1
ATOM 675 N N . VAL A 1 88 ? -0.325 -1.831 -10.885 1.00 90.19 88 VAL A N 1
ATOM 676 C CA . VAL A 1 88 ? 0.477 -2.759 -11.686 1.00 90.19 88 VAL A CA 1
ATOM 677 C C . VAL A 1 88 ? 1.205 -1.977 -12.766 1.00 90.19 88 VAL A C 1
ATOM 679 O O . VAL A 1 88 ? 0.606 -1.179 -13.473 1.00 90.19 88 VAL A O 1
ATOM 682 N N . GLY A 1 89 ? 2.514 -2.198 -12.887 1.00 88.38 89 GLY A N 1
ATOM 683 C CA . GLY A 1 89 ? 3.286 -1.636 -13.992 1.00 88.38 89 GLY A CA 1
ATOM 684 C C . GLY A 1 89 ? 3.099 -2.442 -15.271 1.00 88.38 89 GLY A C 1
ATOM 685 O O . GLY A 1 89 ? 2.954 -3.665 -15.220 1.00 88.38 89 GLY A O 1
ATOM 686 N N . ALA A 1 90 ? 3.189 -1.777 -16.419 1.00 85.56 90 ALA A N 1
ATOM 687 C CA . ALA A 1 90 ? 3.203 -2.447 -17.710 1.00 85.56 90 ALA A CA 1
ATOM 688 C C . ALA A 1 90 ? 4.422 -3.382 -17.821 1.00 85.56 90 ALA A C 1
ATOM 690 O O . ALA A 1 90 ? 5.578 -2.959 -17.735 1.00 85.56 90 ALA A O 1
ATOM 691 N N . SER A 1 91 ? 4.162 -4.673 -18.028 1.00 76.38 91 SER A N 1
ATOM 692 C CA . SER A 1 91 ? 5.188 -5.671 -18.328 1.00 76.38 91 SER A CA 1
ATOM 693 C C . SER A 1 91 ? 5.025 -6.138 -19.766 1.00 76.38 91 SER A C 1
ATOM 695 O O . SER A 1 91 ? 4.061 -6.818 -20.101 1.00 76.38 91 SER A O 1
ATOM 697 N N . HIS A 1 92 ? 6.002 -5.816 -20.613 1.00 67.44 92 HIS A N 1
ATOM 698 C CA . HIS A 1 92 ? 6.048 -6.287 -22.001 1.00 67.44 92 HIS A CA 1
ATOM 699 C C . HIS A 1 92 ? 6.594 -7.717 -22.121 1.00 67.44 92 HIS A C 1
ATOM 701 O O . HIS A 1 92 ? 6.651 -8.261 -23.224 1.00 67.44 92 HIS A O 1
ATOM 707 N N . ARG A 1 93 ? 7.001 -8.350 -21.006 1.00 66.50 93 ARG A N 1
ATOM 708 C CA . ARG A 1 93 ? 7.374 -9.768 -21.001 1.00 66.50 93 ARG A CA 1
ATOM 709 C C . ARG A 1 93 ? 6.112 -10.606 -21.175 1.00 66.50 93 ARG A C 1
ATOM 711 O O . ARG A 1 93 ? 5.532 -11.078 -20.203 1.00 66.50 93 ARG A O 1
ATOM 718 N N . ARG A 1 94 ? 5.697 -10.792 -22.426 1.00 61.59 94 ARG A N 1
ATOM 719 C CA . ARG A 1 94 ? 4.873 -11.938 -22.801 1.00 61.59 94 ARG A CA 1
ATOM 720 C C . ARG A 1 94 ? 5.728 -13.173 -22.534 1.00 61.59 94 ARG A C 1
ATOM 722 O O . ARG A 1 94 ? 6.871 -13.221 -22.990 1.00 61.59 94 ARG A O 1
ATOM 729 N N . GLY A 1 95 ? 5.215 -14.129 -21.757 1.00 61.28 95 GLY A N 1
ATOM 730 C CA . GLY A 1 95 ? 5.783 -15.474 -21.767 1.00 61.28 95 GLY A CA 1
ATOM 731 C C . GLY A 1 95 ? 5.855 -15.887 -23.231 1.00 61.28 95 GLY A C 1
ATOM 732 O O . GLY A 1 95 ? 4.852 -15.753 -23.934 1.00 61.28 95 GLY A O 1
ATOM 733 N N . GLY A 1 96 ? 7.055 -16.212 -23.716 1.00 69.62 96 GLY A N 1
ATOM 734 C CA . GLY A 1 96 ? 7.259 -16.555 -25.121 1.00 69.62 96 GLY A CA 1
ATOM 735 C C . GLY A 1 96 ? 6.268 -17.634 -25.571 1.00 69.62 96 GLY A C 1
ATOM 736 O O . GLY A 1 96 ? 5.679 -18.310 -24.721 1.00 69.62 96 GLY A O 1
ATOM 737 N N . PRO A 1 97 ? 6.048 -17.793 -26.886 1.00 74.31 97 PRO A N 1
ATOM 738 C CA . PRO A 1 97 ? 5.140 -18.818 -27.380 1.00 74.31 97 PRO A CA 1
ATOM 739 C C . PRO A 1 97 ? 5.519 -20.163 -26.754 1.00 74.31 97 PRO A C 1
ATOM 741 O O . PRO A 1 97 ? 6.665 -20.597 -26.863 1.00 74.31 97 PRO A O 1
ATOM 744 N N . ILE A 1 98 ? 4.567 -20.792 -26.058 1.00 73.81 98 ILE A N 1
ATOM 745 C CA . ILE A 1 98 ? 4.737 -22.155 -25.555 1.00 73.81 98 ILE A CA 1
ATOM 746 C C . ILE A 1 98 ? 4.721 -23.044 -26.796 1.00 73.81 98 ILE A C 1
ATOM 748 O O . ILE A 1 98 ? 3.657 -23.416 -27.283 1.00 73.81 98 ILE A O 1
ATOM 752 N N . THR A 1 99 ? 5.903 -23.307 -27.349 1.00 74.56 99 THR A N 1
ATOM 753 C CA . THR A 1 99 ? 6.074 -24.052 -28.604 1.00 74.56 99 THR A CA 1
ATOM 754 C C . THR A 1 99 ? 5.683 -25.517 -28.439 1.00 74.56 99 THR A C 1
ATOM 756 O O . THR A 1 99 ? 5.258 -26.156 -29.394 1.00 74.56 99 THR A O 1
ATOM 759 N N . THR A 1 100 ? 5.768 -26.029 -27.211 1.00 79.00 100 THR A N 1
ATOM 760 C CA . THR A 1 100 ? 5.542 -27.437 -26.899 1.00 79.00 100 THR A 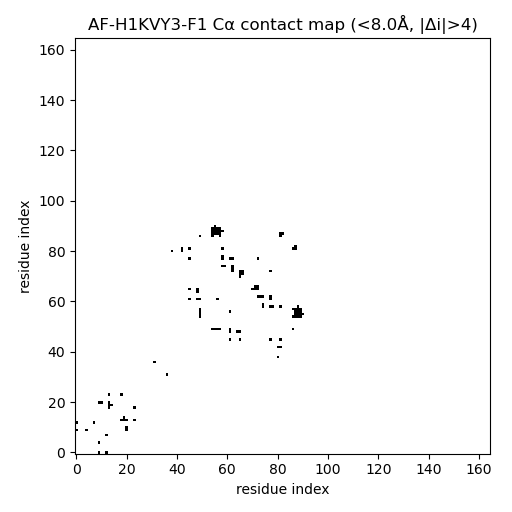CA 1
ATOM 761 C C . THR A 1 100 ? 4.514 -27.554 -25.782 1.00 79.00 100 THR A C 1
ATOM 763 O O . THR A 1 100 ? 4.788 -27.213 -24.631 1.00 79.00 100 THR A O 1
ATOM 766 N N . ARG A 1 101 ? 3.321 -28.054 -26.110 1.00 76.00 101 ARG A N 1
ATOM 767 C CA . ARG A 1 101 ? 2.364 -28.570 -25.124 1.00 76.00 101 ARG A CA 1
ATOM 768 C C . ARG A 1 101 ? 2.525 -30.084 -25.080 1.00 76.00 101 ARG A C 1
ATOM 770 O O . ARG A 1 101 ? 2.310 -30.744 -26.089 1.00 76.00 101 ARG A O 1
ATOM 777 N N . ARG A 1 102 ? 2.948 -30.620 -23.933 1.00 75.00 102 ARG A N 1
ATOM 778 C CA . ARG A 1 102 ? 3.034 -32.069 -23.727 1.00 75.00 102 ARG A CA 1
ATOM 779 C C . ARG A 1 102 ? 1.621 -32.645 -23.737 1.00 75.00 102 ARG A C 1
ATOM 781 O O . ARG A 1 102 ? 0.800 -32.236 -22.919 1.00 75.00 102 ARG A O 1
ATOM 788 N N . ASP A 1 103 ? 1.382 -33.603 -24.618 1.00 79.44 103 ASP A N 1
ATOM 789 C CA . ASP A 1 103 ? 0.211 -34.462 -24.526 1.00 79.44 103 ASP A CA 1
ATOM 790 C C . ASP A 1 103 ? 0.388 -35.413 -23.330 1.00 79.44 103 ASP A C 1
ATOM 792 O O . ASP A 1 103 ? 1.420 -36.078 -23.198 1.00 79.44 103 ASP A O 1
ATOM 796 N N . GLN A 1 104 ? -0.570 -35.393 -22.404 1.00 77.12 104 GLN A N 1
ATOM 797 C CA . GLN A 1 104 ? -0.516 -36.207 -21.188 1.00 77.12 104 GLN A CA 1
ATOM 798 C C . GLN A 1 104 ? -0.885 -37.667 -21.461 1.00 77.12 104 GLN A C 1
ATOM 800 O O . GLN A 1 104 ? -0.456 -38.535 -20.702 1.00 77.12 104 GLN A O 1
ATOM 805 N N . GLU A 1 105 ? -1.627 -37.934 -22.537 1.00 81.81 105 GLU A N 1
ATOM 806 C CA . GLU A 1 105 ? -2.069 -39.277 -22.923 1.00 81.81 105 GLU A CA 1
ATOM 807 C C . GLU A 1 105 ? -0.992 -40.022 -23.724 1.00 81.81 105 GLU A C 1
ATOM 809 O O . GLU A 1 105 ? -0.965 -41.253 -23.764 1.00 81.81 105 GLU A O 1
ATOM 814 N N . VAL A 1 106 ? -0.038 -39.287 -24.305 1.00 80.50 106 VAL A N 1
ATOM 815 C CA . VAL A 1 106 ? 1.071 -39.866 -25.064 1.00 80.50 106 VAL A CA 1
ATOM 816 C C . VAL A 1 106 ? 2.188 -40.318 -24.124 1.00 80.50 106 VAL A C 1
ATOM 818 O O . VAL A 1 106 ? 2.786 -39.536 -23.372 1.00 80.50 106 VAL A O 1
ATOM 821 N N . ARG A 1 107 ? 2.512 -41.615 -24.201 1.00 77.62 107 ARG A N 1
ATOM 822 C CA . ARG A 1 107 ? 3.666 -42.202 -23.512 1.00 77.62 107 ARG A CA 1
ATOM 823 C C . ARG A 1 107 ? 4.949 -41.475 -23.958 1.00 77.62 107 ARG A C 1
ATOM 825 O O . ARG A 1 107 ? 5.186 -41.372 -25.161 1.00 77.62 107 ARG A O 1
ATOM 832 N N . PRO A 1 108 ? 5.792 -40.996 -23.021 1.00 77.94 108 PRO A N 1
ATOM 833 C CA . PRO A 1 108 ? 7.098 -40.439 -23.360 1.00 77.94 108 PRO A CA 1
ATOM 834 C C . PRO A 1 108 ? 7.928 -41.420 -24.191 1.00 77.94 108 PRO A C 1
ATOM 836 O O . PRO A 1 108 ? 7.833 -42.631 -23.988 1.00 77.94 108 PRO A O 1
ATOM 839 N N . ALA A 1 109 ? 8.751 -40.898 -25.102 1.00 78.88 109 ALA A N 1
ATOM 840 C CA . ALA A 1 109 ? 9.677 -41.727 -25.862 1.00 78.88 109 ALA A CA 1
ATOM 841 C C . ALA A 1 109 ? 10.527 -42.593 -24.907 1.00 78.88 109 ALA A C 1
ATOM 843 O O . ALA A 1 109 ? 10.945 -42.092 -23.856 1.00 78.88 109 ALA A O 1
ATOM 844 N N . PRO A 1 110 ? 10.755 -43.877 -25.236 1.00 79.75 110 PRO A N 1
ATOM 845 C CA . PRO A 1 110 ? 11.542 -44.767 -24.392 1.00 79.75 110 PRO A CA 1
ATOM 846 C C . PRO A 1 110 ? 12.975 -44.238 -24.250 1.00 79.75 110 PRO A C 1
ATOM 848 O O . PRO A 1 110 ? 13.567 -43.765 -25.222 1.00 79.75 110 PRO A O 1
ATOM 851 N N . ASP A 1 111 ? 13.532 -44.300 -23.039 1.00 81.56 111 ASP A N 1
ATOM 852 C CA . ASP A 1 111 ? 14.909 -43.873 -22.779 1.00 81.56 111 ASP A CA 1
ATOM 853 C C . ASP A 1 111 ? 15.883 -44.955 -23.251 1.00 81.56 111 ASP A C 1
ATOM 855 O O . ASP A 1 111 ? 16.184 -45.894 -22.529 1.00 81.56 111 ASP A O 1
ATOM 859 N N . LEU A 1 112 ? 16.381 -44.825 -24.481 1.00 82.12 112 LEU A N 1
ATOM 860 C CA . LEU A 1 112 ? 17.276 -45.807 -25.116 1.00 82.12 112 LEU A CA 1
ATOM 861 C C . LEU A 1 112 ? 18.683 -45.881 -24.489 1.00 82.12 112 LEU A C 1
ATOM 863 O O . LEU A 1 112 ? 19.522 -46.645 -24.954 1.00 82.12 112 LEU A O 1
ATOM 867 N N . VAL A 1 113 ? 18.959 -45.047 -23.485 1.00 84.62 113 VAL A N 1
ATOM 868 C CA . VAL A 1 113 ? 20.259 -44.932 -22.804 1.00 84.62 113 VAL A CA 1
ATOM 869 C C . VAL A 1 113 ? 20.179 -45.471 -21.364 1.00 84.62 113 VAL A C 1
ATOM 871 O O . VAL A 1 113 ? 21.146 -45.344 -20.620 1.00 84.62 113 VAL A O 1
ATOM 874 N N . ASP A 1 114 ? 19.038 -46.054 -20.964 1.00 76.62 114 ASP A N 1
ATOM 875 C CA . ASP A 1 114 ? 18.787 -46.648 -19.639 1.00 76.62 114 ASP A CA 1
ATOM 876 C C . ASP A 1 114 ? 19.317 -45.793 -18.470 1.00 76.62 114 ASP A C 1
ATOM 878 O O . ASP A 1 114 ? 20.029 -46.261 -17.574 1.00 76.62 114 ASP A O 1
ATOM 882 N N . ARG A 1 115 ? 18.999 -44.491 -18.462 1.00 80.25 115 ARG A N 1
ATOM 883 C CA . ARG A 1 115 ? 19.495 -43.585 -17.423 1.00 80.25 115 ARG A CA 1
ATOM 884 C C . ARG A 1 115 ? 18.734 -43.802 -16.124 1.00 80.25 115 ARG A C 1
ATOM 886 O O . ARG A 1 115 ? 17.517 -43.647 -16.036 1.00 80.25 115 ARG A O 1
ATOM 893 N N . ASN A 1 116 ? 19.488 -44.080 -15.067 1.00 79.75 116 ASN A N 1
ATOM 894 C CA . ASN A 1 116 ? 18.940 -44.19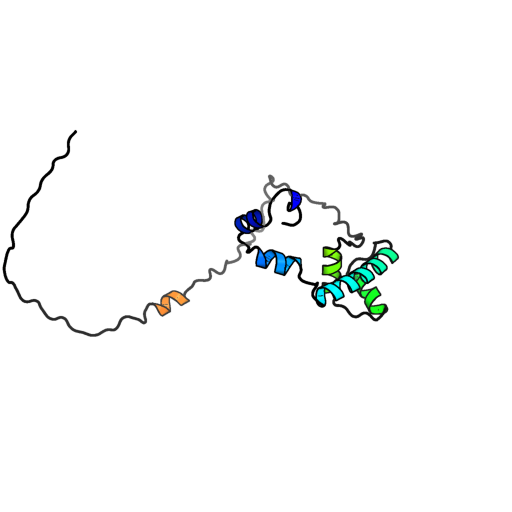3 -13.728 1.00 79.75 116 ASN A CA 1
ATOM 895 C C . ASN A 1 116 ? 18.722 -42.800 -13.103 1.00 79.75 116 ASN A C 1
ATOM 897 O O . ASN A 1 116 ? 19.663 -42.176 -12.614 1.00 79.75 116 ASN A O 1
ATOM 901 N N . PHE A 1 117 ? 17.474 -42.320 -13.105 1.00 72.62 117 PHE A N 1
ATOM 902 C CA . PHE A 1 117 ? 17.057 -41.089 -12.413 1.00 72.62 117 PHE A CA 1
ATOM 903 C C . PHE A 1 117 ? 16.552 -41.335 -10.981 1.00 72.62 117 PHE A C 1
ATOM 905 O O . PHE A 1 117 ? 15.998 -40.424 -10.361 1.00 72.62 117 PHE A O 1
ATOM 912 N N . ALA A 1 118 ? 16.708 -42.550 -10.440 1.00 77.06 118 ALA A N 1
ATOM 913 C CA . ALA A 1 118 ? 16.344 -42.831 -9.060 1.00 77.06 118 ALA A CA 1
ATOM 914 C C . ALA A 1 118 ? 17.297 -42.084 -8.117 1.00 77.06 118 ALA A C 1
ATOM 916 O O . ALA A 1 118 ? 18.426 -42.506 -7.872 1.00 77.06 118 ALA A O 1
ATOM 917 N N . ALA A 1 119 ? 16.834 -40.964 -7.568 1.00 70.69 119 ALA A N 1
ATOM 918 C CA . ALA A 1 119 ? 17.477 -40.358 -6.415 1.00 70.69 119 ALA A CA 1
ATOM 919 C C . ALA A 1 119 ? 17.245 -41.275 -5.206 1.00 70.69 119 ALA A C 1
ATOM 921 O O . ALA A 1 119 ? 16.096 -41.615 -4.909 1.00 70.69 119 ALA A O 1
ATOM 922 N N . GLN A 1 120 ? 18.305 -41.670 -4.490 1.00 71.75 120 GLN A N 1
ATOM 923 C CA . GLN A 1 120 ? 18.122 -42.268 -3.169 1.00 71.75 120 GLN A CA 1
ATOM 924 C C . GLN A 1 120 ? 17.418 -41.236 -2.287 1.00 71.75 120 GLN A C 1
ATOM 926 O O . GLN A 1 120 ? 18.010 -40.240 -1.870 1.00 71.75 120 GLN A O 1
ATOM 931 N N . ALA A 1 121 ? 16.137 -41.468 -2.007 1.00 67.56 121 ALA A N 1
ATOM 932 C CA . ALA A 1 121 ? 15.475 -40.797 -0.909 1.00 67.56 121 ALA A CA 1
ATOM 933 C C . ALA A 1 121 ? 16.268 -41.154 0.351 1.00 67.56 121 ALA A C 1
ATOM 935 O O . ALA A 1 121 ? 16.352 -42.326 0.722 1.00 67.56 121 ALA A O 1
ATOM 936 N N . ALA A 1 122 ? 16.887 -40.161 0.987 1.00 65.00 122 ALA A N 1
ATOM 937 C CA . ALA A 1 122 ? 17.423 -40.342 2.322 1.00 65.00 122 ALA A CA 1
ATOM 938 C C . ALA A 1 122 ? 16.236 -40.680 3.230 1.00 65.00 122 ALA A C 1
ATOM 940 O O . ALA A 1 122 ? 15.464 -39.803 3.618 1.00 65.00 122 ALA A O 1
ATOM 941 N N . VAL A 1 123 ? 16.045 -41.966 3.523 1.00 58.25 123 VAL A N 1
ATOM 942 C CA . VAL A 1 123 ? 15.144 -42.383 4.590 1.00 58.25 123 VAL A CA 1
ATOM 943 C C . VAL A 1 123 ? 15.809 -41.894 5.868 1.00 58.25 123 VAL A C 1
ATOM 945 O O . VAL A 1 123 ? 16.818 -42.441 6.305 1.00 58.25 123 VAL A O 1
ATOM 948 N N . VAL A 1 124 ? 15.295 -40.801 6.426 1.00 55.84 124 VAL A N 1
ATOM 949 C CA . VAL A 1 124 ? 15.692 -40.327 7.749 1.00 55.84 124 VAL A CA 1
ATOM 950 C C . VAL A 1 124 ? 15.219 -41.389 8.736 1.00 55.84 124 VAL A C 1
ATOM 952 O O . VAL A 1 124 ? 14.065 -41.392 9.151 1.00 55.84 124 VAL A O 1
ATOM 955 N N . THR A 1 125 ? 16.077 -42.349 9.067 1.00 54.72 125 THR A N 1
ATOM 956 C CA . THR A 1 125 ? 15.820 -43.292 10.155 1.00 54.72 125 THR A CA 1
ATOM 957 C C . THR A 1 125 ? 15.824 -42.505 11.465 1.00 54.72 125 THR A C 1
ATOM 959 O O . THR A 1 125 ? 16.854 -41.906 11.791 1.00 54.72 125 THR A O 1
ATOM 962 N N . PRO A 1 126 ? 14.737 -42.479 12.257 1.00 50.09 126 PRO A N 1
ATOM 963 C CA . PRO A 1 126 ? 14.773 -41.886 13.584 1.00 50.09 126 PRO A CA 1
ATOM 964 C C . PRO A 1 126 ? 15.454 -42.863 14.555 1.00 50.09 126 PRO A C 1
ATOM 966 O O . PRO A 1 126 ? 14.834 -43.388 15.474 1.00 50.09 126 PRO A O 1
ATOM 969 N N . THR A 1 127 ? 16.755 -43.106 14.380 1.00 53.97 127 THR A N 1
ATOM 970 C CA . THR A 1 127 ? 17.564 -43.936 15.295 1.00 53.97 127 THR A CA 1
ATOM 971 C C . THR A 1 127 ? 17.715 -43.281 16.677 1.00 53.97 127 THR A C 1
ATOM 973 O O . THR A 1 127 ? 18.140 -43.920 17.632 1.00 53.97 127 THR A O 1
ATOM 976 N N . ILE A 1 128 ? 17.298 -42.020 16.833 1.00 53.88 128 ILE A N 1
ATOM 977 C CA . ILE A 1 128 ? 17.373 -41.292 18.106 1.00 53.88 128 ILE A CA 1
ATOM 978 C C . ILE A 1 128 ? 16.347 -41.812 19.138 1.00 53.88 128 ILE A C 1
ATOM 980 O O . ILE A 1 128 ? 16.609 -41.718 20.334 1.00 53.88 128 ILE A O 1
ATOM 984 N N . LEU A 1 129 ? 15.223 -42.427 18.734 1.00 53.41 129 LEU A N 1
ATOM 985 C CA . LEU A 1 129 ? 14.224 -42.906 19.708 1.00 53.41 129 LEU A CA 1
ATOM 986 C C . LEU A 1 129 ? 14.607 -44.244 20.379 1.00 53.41 129 LEU A C 1
ATOM 988 O O . LEU A 1 129 ? 14.198 -44.497 21.509 1.00 53.41 129 LEU A O 1
ATOM 992 N N . ALA A 1 130 ? 15.413 -45.087 19.720 1.00 49.66 130 ALA A N 1
ATOM 993 C CA . ALA A 1 130 ? 15.775 -46.412 20.237 1.00 49.66 130 ALA A CA 1
ATOM 994 C C . ALA A 1 130 ? 16.834 -46.363 21.356 1.00 49.66 130 ALA A C 1
ATOM 996 O O . ALA A 1 130 ? 16.842 -47.226 22.230 1.00 49.66 130 ALA A O 1
ATOM 997 N N . THR A 1 131 ? 17.687 -45.334 21.386 1.00 55.47 131 THR A N 1
ATOM 998 C CA . THR A 1 131 ? 18.732 -45.207 22.418 1.00 55.47 131 THR A CA 1
ATOM 999 C C . THR A 1 131 ? 18.181 -44.715 23.762 1.00 55.47 131 THR A C 1
ATOM 1001 O O . THR A 1 131 ? 18.732 -45.047 24.806 1.00 55.47 131 THR A O 1
ATOM 1004 N N . VAL A 1 132 ? 17.072 -43.966 23.778 1.00 53.09 132 VAL A N 1
ATOM 1005 C CA . VAL A 1 132 ? 16.525 -43.390 25.024 1.00 53.09 132 VAL A CA 1
ATOM 1006 C C . VAL A 1 132 ? 15.727 -44.418 25.847 1.00 53.09 132 VAL A C 1
ATOM 1008 O O . VAL A 1 132 ? 15.674 -44.310 27.070 1.00 53.09 132 VAL A O 1
ATOM 1011 N N . LEU A 1 133 ? 15.161 -45.461 25.227 1.00 49.50 133 LEU A N 1
ATOM 1012 C CA . LEU A 1 133 ? 14.281 -46.416 25.922 1.00 49.50 133 LEU A CA 1
ATOM 1013 C C . LEU A 1 133 ? 15.028 -47.487 26.748 1.00 49.50 133 LEU A C 1
ATOM 1015 O O . LEU A 1 133 ? 14.438 -48.079 27.647 1.00 49.50 133 LEU A O 1
ATOM 1019 N N . SER A 1 134 ? 16.324 -47.722 26.511 1.00 53.53 134 SER A N 1
ATOM 1020 C CA . SER A 1 134 ? 17.087 -48.758 27.235 1.00 53.53 134 SER A CA 1
ATOM 1021 C C . SER A 1 134 ? 17.716 -48.282 28.557 1.00 53.53 134 SER A C 1
ATOM 1023 O O . SER A 1 134 ? 18.393 -49.065 29.221 1.00 53.53 134 SER A O 1
ATOM 1025 N N . ALA A 1 135 ? 17.511 -47.019 28.952 1.00 55.03 135 ALA A N 1
ATOM 1026 C CA . ALA A 1 135 ? 18.157 -46.406 30.119 1.00 55.03 135 ALA A CA 1
ATOM 1027 C C . ALA A 1 135 ? 17.276 -46.334 31.385 1.00 55.03 135 ALA A C 1
ATOM 1029 O O . ALA A 1 135 ? 17.631 -45.630 32.328 1.00 55.03 135 ALA A O 1
ATOM 1030 N N . LEU A 1 136 ? 16.130 -47.027 31.436 1.00 57.56 136 LEU A N 1
ATOM 1031 C CA . LEU A 1 136 ? 15.185 -46.882 32.554 1.00 57.56 136 LEU A CA 1
ATOM 1032 C C . LEU A 1 136 ? 14.539 -48.193 33.017 1.00 57.56 136 LEU A C 1
ATOM 1034 O O . LEU A 1 136 ? 13.326 -48.281 33.165 1.00 57.56 136 LEU A O 1
ATOM 1038 N N . LEU A 1 137 ? 15.356 -49.205 33.308 1.00 51.34 137 LEU A N 1
ATOM 1039 C CA . LEU A 1 137 ? 14.948 -50.302 34.191 1.00 51.34 137 LEU A CA 1
ATOM 1040 C C . LEU A 1 137 ? 16.115 -50.682 35.116 1.00 51.34 137 LEU A C 1
ATOM 1042 O O . LEU A 1 137 ? 17.150 -51.137 34.628 1.00 51.34 137 LEU A O 1
ATOM 1046 N N . PRO A 1 138 ? 15.987 -50.473 36.439 1.00 52.28 138 PRO A N 1
ATOM 1047 C CA . PRO A 1 138 ? 17.005 -50.880 37.388 1.00 52.28 138 PRO A CA 1
ATOM 1048 C C . PRO A 1 138 ? 16.935 -52.391 37.626 1.00 52.28 138 PRO A C 1
ATOM 1050 O O . PRO A 1 138 ? 15.888 -52.952 37.948 1.00 52.28 138 PRO A O 1
ATOM 1053 N N . SER A 1 139 ? 18.096 -53.032 37.528 1.00 54.28 139 SER A N 1
ATOM 1054 C CA . SER A 1 139 ? 18.394 -54.271 38.239 1.00 54.28 139 SER A CA 1
ATOM 1055 C C . SER A 1 139 ? 18.428 -53.984 39.741 1.00 54.28 139 SER A C 1
ATOM 1057 O O . SER A 1 139 ? 19.113 -53.048 40.141 1.00 54.28 139 SER A O 1
ATOM 1059 N N . VAL A 1 140 ? 17.725 -54.802 40.537 1.00 43.75 140 VAL A N 1
ATOM 1060 C CA . VAL A 1 140 ? 18.030 -55.274 41.914 1.00 43.75 140 VAL A CA 1
ATOM 1061 C C . VAL A 1 140 ? 16.712 -55.468 42.679 1.00 43.75 140 VAL A C 1
ATOM 1063 O O . VAL A 1 140 ? 16.107 -54.503 43.126 1.00 43.75 140 VAL A O 1
ATOM 1066 N N . LEU A 1 141 ? 16.269 -56.720 42.848 1.00 42.16 141 LEU A N 1
ATOM 1067 C CA . LEU A 1 141 ? 16.176 -57.392 44.156 1.00 42.16 141 LEU A CA 1
ATOM 1068 C C . LEU A 1 141 ? 15.563 -58.798 43.994 1.00 42.16 141 LEU A C 1
ATOM 1070 O O . LEU A 1 141 ? 14.632 -59.022 43.229 1.00 42.16 141 LEU A O 1
ATOM 1074 N N . ALA A 1 142 ? 16.169 -59.734 44.716 1.00 45.66 142 ALA A N 1
ATOM 1075 C CA . ALA A 1 142 ? 15.977 -61.177 44.736 1.00 45.66 142 ALA A CA 1
ATOM 1076 C C . ALA A 1 142 ? 14.531 -61.693 44.952 1.00 45.66 142 ALA A C 1
ATOM 1078 O O . ALA A 1 142 ? 13.695 -60.996 45.529 1.00 45.66 142 ALA A O 1
ATOM 1079 N N . PRO A 1 143 ? 14.256 -62.963 44.582 1.00 50.03 143 PRO A N 1
ATOM 1080 C CA . PRO A 1 143 ? 12.969 -63.614 44.800 1.00 50.03 143 PRO A CA 1
ATOM 1081 C C . PRO A 1 143 ? 12.866 -64.231 46.207 1.00 50.03 143 PRO A C 1
ATOM 1083 O O . PRO A 1 143 ? 13.699 -65.047 46.604 1.00 50.03 143 PRO A O 1
ATOM 1086 N N . LEU A 1 144 ? 11.796 -63.909 46.938 1.00 42.72 144 LEU A N 1
ATOM 1087 C CA . LEU A 1 144 ? 11.345 -64.679 48.101 1.00 42.72 144 LEU A CA 1
ATOM 1088 C C . LEU A 1 144 ? 10.300 -65.708 47.652 1.00 42.72 144 LEU A C 1
ATOM 1090 O O . LEU A 1 144 ? 9.299 -65.381 47.015 1.00 42.72 144 LEU A O 1
ATOM 1094 N N . ARG A 1 145 ? 10.593 -66.970 47.971 1.00 42.06 145 ARG A N 1
ATOM 1095 C CA . ARG A 1 145 ? 9.760 -68.160 47.755 1.00 42.06 145 ARG A CA 1
ATOM 1096 C C . ARG A 1 145 ? 8.421 -68.090 48.521 1.00 42.06 145 ARG A C 1
ATOM 1098 O O . ARG A 1 145 ? 8.314 -67.354 49.499 1.00 42.06 145 ARG A O 1
ATOM 1105 N N . PRO A 1 146 ? 7.421 -68.889 48.104 1.00 58.50 146 PRO A N 1
ATOM 1106 C CA . PRO A 1 146 ? 6.038 -68.790 48.556 1.00 58.50 146 PRO A CA 1
ATOM 1107 C C . PRO A 1 146 ? 5.794 -69.594 49.840 1.00 58.50 146 PRO A C 1
ATOM 1109 O O . PRO A 1 146 ? 6.409 -70.640 50.043 1.00 58.50 146 PRO A O 1
ATOM 1112 N N . SER A 1 147 ? 4.840 -69.159 50.667 1.00 43.88 147 SER A N 1
ATOM 1113 C CA . SER A 1 147 ? 4.296 -69.998 51.739 1.00 43.88 147 SER A CA 1
ATOM 1114 C C . SER A 1 147 ? 2.787 -69.815 51.903 1.00 43.88 147 SER A C 1
ATOM 1116 O O . SER A 1 147 ? 2.312 -68.763 52.316 1.00 43.88 147 SER A O 1
ATOM 1118 N N . LEU A 1 148 ? 2.093 -70.878 51.497 1.00 42.00 148 LEU A N 1
ATOM 1119 C CA . LEU A 1 148 ? 0.849 -71.456 52.004 1.00 42.00 148 LEU A CA 1
ATOM 1120 C C . LEU A 1 148 ? -0.191 -70.586 52.741 1.00 42.00 148 LEU A C 1
ATOM 1122 O O . LEU A 1 148 ? 0.039 -70.060 53.821 1.00 42.00 148 LEU A O 1
ATOM 1126 N N . ALA A 1 149 ? -1.409 -70.704 52.201 1.00 41.97 149 ALA A N 1
ATOM 1127 C CA . ALA A 1 149 ? -2.613 -71.185 52.884 1.00 41.97 149 ALA A CA 1
ATOM 1128 C C . ALA A 1 149 ? -3.079 -70.479 54.168 1.00 41.97 149 ALA A C 1
ATOM 1130 O O . ALA A 1 149 ? -2.511 -70.686 55.231 1.00 41.97 149 ALA A O 1
ATOM 1131 N N . ALA A 1 150 ? -4.262 -69.859 54.100 1.00 41.91 150 ALA A N 1
ATOM 1132 C CA . ALA A 1 150 ? -5.326 -70.122 55.073 1.00 41.91 150 ALA A CA 1
ATOM 1133 C C . ALA A 1 150 ? -6.669 -69.491 54.666 1.00 41.91 150 ALA A C 1
ATOM 1135 O O . ALA A 1 150 ? -6.792 -68.282 54.526 1.00 41.91 150 ALA A O 1
ATOM 1136 N N . ALA A 1 151 ? -7.666 -70.372 54.570 1.00 42.44 151 ALA A N 1
ATOM 1137 C CA . ALA A 1 151 ? -8.987 -70.256 55.184 1.00 42.44 151 ALA A CA 1
ATOM 1138 C C . ALA A 1 151 ? -9.916 -69.069 54.854 1.00 42.44 151 ALA A C 1
ATOM 1140 O O . ALA A 1 151 ? -9.738 -67.946 55.312 1.00 42.44 151 ALA A O 1
ATOM 1141 N N . GLY A 1 152 ? -11.081 -69.434 54.311 1.00 43.09 152 GLY A N 1
ATOM 1142 C CA . GLY A 1 152 ? -12.334 -69.089 54.988 1.00 43.09 152 GLY A CA 1
ATOM 1143 C C . GLY A 1 152 ? -13.404 -68.445 54.103 1.00 43.09 152 GLY A C 1
ATOM 1144 O O . GLY A 1 152 ? -13.163 -67.377 53.550 1.00 43.09 152 GLY A O 1
ATOM 1145 N N . PRO A 1 153 ? -14.601 -69.052 53.984 1.00 52.16 153 PRO A N 1
ATOM 1146 C CA . PRO A 1 153 ? -15.647 -68.606 53.074 1.00 52.16 153 PRO A CA 1
ATOM 1147 C C . PRO A 1 153 ? -16.543 -67.543 53.718 1.00 52.16 153 PRO A C 1
ATOM 1149 O O . PRO A 1 153 ? -16.881 -67.630 54.899 1.00 52.16 153 PRO A O 1
ATOM 1152 N N . ARG A 1 154 ? -17.015 -66.584 52.917 1.00 46.78 154 ARG A N 1
ATOM 1153 C CA . ARG A 1 154 ? -18.200 -65.782 53.246 1.00 46.78 154 ARG A CA 1
ATOM 1154 C C . ARG A 1 154 ? -19.139 -65.693 52.043 1.00 46.78 154 ARG A C 1
ATOM 1156 O O . ARG A 1 154 ? -18.982 -64.860 51.166 1.00 46.78 154 ARG A O 1
ATOM 1163 N N . THR A 1 155 ? -20.032 -66.676 52.009 1.00 54.47 155 THR A N 1
ATOM 1164 C CA . THR A 1 155 ? -21.497 -66.543 51.956 1.00 54.47 155 THR A CA 1
ATOM 1165 C C . THR A 1 155 ? -22.132 -65.450 51.085 1.00 54.47 155 THR A C 1
ATOM 1167 O O . THR A 1 155 ? -22.000 -64.269 51.381 1.00 54.47 155 THR A O 1
ATOM 1170 N N . GLY A 1 156 ? -23.007 -65.902 50.173 1.00 43.06 156 GLY A N 1
ATOM 1171 C CA . GLY A 1 156 ? -24.194 -65.182 49.678 1.00 43.06 156 GLY A CA 1
ATOM 1172 C C . GLY A 1 156 ? -23.903 -64.160 48.573 1.00 43.06 156 GLY A C 1
ATOM 1173 O O . GLY A 1 156 ? -22.922 -63.445 48.633 1.00 43.06 156 GLY A O 1
ATOM 1174 N N . VAL A 1 157 ? -24.698 -63.991 47.521 1.00 57.31 157 VAL A N 1
ATOM 1175 C CA . VAL A 1 157 ? -26.126 -64.251 47.348 1.00 57.31 157 VAL A CA 1
ATOM 1176 C C . VAL A 1 157 ? -26.397 -64.445 45.853 1.00 57.31 157 VAL A C 1
ATOM 1178 O O . VAL A 1 157 ? -25.942 -63.675 45.011 1.00 57.31 157 VAL A O 1
ATOM 1181 N N . THR A 1 158 ? -27.167 -65.481 45.546 1.00 52.69 158 THR A N 1
ATOM 1182 C CA . THR A 1 158 ? -27.821 -65.739 44.263 1.00 52.69 158 THR A CA 1
ATOM 1183 C C . THR A 1 158 ? -28.918 -64.708 44.024 1.00 52.69 158 THR A C 1
ATOM 1185 O O . THR A 1 158 ? -29.807 -64.629 44.862 1.00 52.69 158 THR A O 1
ATOM 1188 N N . LEU A 1 159 ? -28.963 -64.035 42.870 1.00 53.38 159 LEU A N 1
ATOM 1189 C CA . LEU A 1 159 ? -30.243 -63.740 42.217 1.00 53.38 159 LEU A CA 1
ATOM 1190 C C . LEU A 1 159 ? -30.129 -63.846 40.693 1.00 53.38 159 LEU A C 1
ATOM 1192 O O . LEU A 1 159 ? -29.283 -63.253 40.032 1.00 53.38 159 LEU A O 1
ATOM 1196 N N . ARG A 1 160 ? -31.029 -64.689 40.204 1.00 47.28 160 ARG A N 1
ATOM 1197 C CA . ARG A 1 160 ? -31.284 -65.179 38.860 1.00 47.28 160 ARG A CA 1
ATOM 1198 C C . ARG A 1 160 ? -32.516 -64.438 38.350 1.00 47.28 160 ARG A C 1
ATOM 1200 O O . ARG A 1 160 ? -33.554 -64.533 38.992 1.00 47.28 160 ARG A O 1
ATOM 1207 N N . THR A 1 161 ? -32.431 -63.821 37.182 1.00 61.84 161 THR A N 1
ATOM 1208 C CA . THR A 1 161 ? -33.580 -63.433 36.338 1.00 61.84 161 THR A CA 1
ATOM 1209 C C . THR A 1 161 ? -33.057 -63.432 34.904 1.00 61.84 161 THR A C 1
ATOM 1211 O O . THR A 1 161 ? -32.292 -62.552 34.533 1.00 61.84 161 THR A O 1
ATOM 1214 N N . VAL A 1 162 ? -33.091 -64.568 34.203 1.00 54.88 162 VAL A N 1
ATOM 1215 C CA . VAL A 1 162 ? -34.199 -65.065 33.359 1.00 54.88 162 VAL A CA 1
ATOM 1216 C C . VAL A 1 162 ? -34.679 -64.013 32.362 1.00 54.88 162 VAL A C 1
ATOM 1218 O O . VAL A 1 162 ? -35.431 -63.101 32.681 1.00 54.88 162 VAL A O 1
ATOM 1221 N N . GLN A 1 163 ? -34.191 -64.232 31.150 1.00 47.59 163 GLN A N 1
ATOM 1222 C CA . GLN A 1 163 ? -34.533 -63.663 29.861 1.00 47.59 163 GLN A CA 1
ATOM 1223 C C . GLN A 1 163 ? -35.617 -64.533 29.215 1.00 47.59 163 GLN A C 1
ATOM 1225 O O . GLN A 1 163 ? -35.550 -65.753 29.367 1.00 47.59 163 GLN A O 1
ATOM 1230 N N . MET A 1 164 ? -36.575 -63.916 28.518 1.00 48.66 164 MET A N 1
ATOM 1231 C CA . MET A 1 164 ? -37.413 -64.476 27.439 1.00 48.66 164 MET A CA 1
ATOM 1232 C C . MET A 1 164 ? -38.411 -63.404 26.965 1.00 48.66 164 MET A C 1
ATOM 1234 O O . MET A 1 164 ? -38.738 -62.516 27.758 1.00 48.66 164 MET A O 1
ATOM 1238 N N . PRO A 1 165 ? -39.019 -63.551 25.778 1.00 68.31 165 PRO A N 1
ATOM 1239 C CA . PRO A 1 165 ? -38.588 -64.287 24.586 1.00 68.31 165 PRO A CA 1
ATOM 1240 C C . PRO A 1 165 ? -37.982 -63.374 23.504 1.00 68.31 165 PRO A C 1
ATOM 1242 O O . PRO A 1 165 ? -38.323 -62.171 23.462 1.00 68.31 165 PRO A O 1
#

Secondary structure (DSSP, 8-state):
-GGGTTTS-HHHHHHHTT--HHHHHHHHTPPPPHHHHHHHHHHHHHHHHHHHTTT---HHHHHHHHHHTT----HHHHHHHHHHTT-------PPPP---PPPSSSPPPP-TT-------------THHHHHGGG------PPPPP-------------------